Protein 1LF7 (pdb70)

Radius of gyration: 15.07 Å; Cα contacts (8 Å, |Δi|>4): 372; chains: 1; bounding box: 40×36×35 Å

Nearest PDB structures (foldseek):
  1lf7-assembly1_A  TM=1.006E+00  e=4.753E-31  Homo sapiens
  2ova-assembly1_A  TM=1.004E+00  e=1.410E-29  Homo sapiens
  1iw2-assembly1_A  TM=9.979E-01  e=1.792E-28  Homo sapiens
  2qos-assembly1_C  TM=9.817E-01  e=1.004E-26  Homo sapiens
  2ove-assembly1_A  TM=9.900E-01  e=3.054E-26  Homo sapiens

B-factor: mean 14.81, std 7.5, range [1.74, 42.03]

CATH classification: 2.40.128.20

Sequence (164 aa):
ASPISTIQPKANFDAQQFAGTWLLVAVGSAGRRAEATTLHVAPQGTAMAVSTFRKLDGICWQVRQLYGDTGVLGRFLLQARGARGAVHVVVAETDYQSFAVLYLERAGQLSVKLYARSLPVSDSVLSGFEQRVQEAHLTEDQIFYFPKYGFCEAADQFHVLDEV

Solvent-accessible surface area: 9286 Å² total; per-residue (Å²): 146,40,61,5,56,109,33,144,29,59,78,125,11,46,22,125,97,7,24,32,49,2,25,13,15,0,17,0,25,63,41,233,268,36,43,4,4,2,13,59,9,50,54,93,78,107,11,1,31,3,21,8,11,90,54,79,132,61,80,15,113,20,27,111,28,54,18,22,52,66,56,88,98,2,41,7,46,28,132,30,213,85,80,188,39,46,9,74,1,1,0,12,57,4,57,22,151,52,42,0,5,5,15,7,15,93,92,36,122,36,4,0,29,0,11,1,58,73,64,125,16,61,119,91,22,52,67,32,2,58,95,84,0,95,90,21,169,15,68,81,128,49,16,66,115,47,44,124,172,42,59,20,96,77,28,81,152,159,43,46,103,83,80,105

InterPro domains:
  IPR000566 Lipocalin/cytosolic fatty-acid binding domain [PF00061] (48-184)
  IPR002968 Alpha-1-microglobulin [PR01215] (39-52)
  IPR002968 Alpha-1-microglobulin [PR01215] (54-65)
  IPR002968 Alpha-1-microglobulin [PR01215] (145-166)
  IPR002968 Alpha-1-microglobulin [PR01215] (173-192)
  IPR012674 Calycin [G3DSA:2.40.128.20] (21-202)
  IPR012674 Calycin [SSF50814] (32-198)
  IPR022272 Lipocalin family conserved site [PS00213] (41-54)
  IPR043245 Complement component C8 gamma chain [PTHR47304] (1-202)

GO terms:
  GO:0044218 other organism cell membrane (C, IDA)
  GO:0005579 membrane attack complex (C, IDA)
  GO:0031640 killing of cells of another organism (P, IDA)
  GO:0006956 complement activation (P, IDA)
  GO:0022829 wide pore channel activity (F, IDA)
  GO:0160257 complement activation, GZMK pathway (P, IDA)
  GO:0005576 extracellular region (C, EXP)
  GO:0005576 extracellular region (C, TAS)
  GO:0005515 protein binding (F, IPI)
  GO:0070062 extracellular exosome (C, HDA)
  GO:0072562 blood microparticle (C, HDA)

Organism: Homo sapiens (NCBI:txid9606)

Foldseek 3Di:
DFLCVPQAADVPDDQVLLAAKKWWWKKFFPDDQFWGKMWGWDDDPLKIWIWIWTADPNAIAIEIWIFDDPPDRQKTWTPDDPPAHIKIKGFRDDPSQFKTWMWIAGPRTIMITIITPAPDHDPVVVVVSQVVSVVSVTHPVSMGTHDPDDDDDDHDPVRYHYPD

Secondary structure (DSSP, 8-state):
--GGGGSPPPTT--HHHH-EEEEEEEEE-S---PPPEEEEEEEETTEEEEEEEEEETTEEEEEEEEEEE-SSTTEEEE--SSSSS-EEEEEEEE-SSSEEEEEEEETTEEEEEEEESSSSPPHHHHHHHHHHHHHTT--GGGEEEPPSS-------GGGEEE--

Structure (mmCIF, N/CA/C/O backbone):
data_1LF7
#
_entry.id   1LF7
#
_cell.length_a   42.448
_cell.length_b   58.993
_cell.length_c   72.053
_cell.angle_alpha   90.00
_cell.angle_beta   90.00
_cell.angle_gamma   90.00
#
_symmetry.space_group_name_H-M   'P 21 21 21'
#
loop_
_entity.id
_entity.type
_entity.pdbx_description
1 polymer 'Complement Protein C8gamma'
2 non-polymer 'CITRIC ACID'
3 water water
#
loop_
_atom_site.group_PDB
_atom_site.id
_atom_site.type_symbol
_atom_site.label_atom_id
_atom_site.label_alt_id
_atom_site.label_comp_id
_atom_site.label_asym_id
_atom_site.label_entity_id
_atom_site.label_seq_id
_atom_site.pdbx_PDB_ins_code
_atom_site.Cartn_x
_atom_site.Cartn_y
_atom_site.Cartn_z
_atom_site.occupancy
_atom_site.B_iso_or_equiv
_atom_site.auth_seq_id
_atom_site.auth_comp_id
_atom_site.auth_asym_id
_atom_site.auth_atom_id
_atom_site.pdbx_PDB_model_num
ATOM 1 N N . ALA A 1 10 ? 9.403 13.641 26.764 1.00 28.16 10 ALA A N 1
ATOM 2 C CA . ALA A 1 10 ? 10.436 13.286 27.778 1.00 27.80 10 ALA A CA 1
ATOM 3 C C . ALA A 1 10 ? 11.083 14.543 28.351 1.00 27.09 10 ALA A C 1
ATOM 4 O O . ALA A 1 10 ? 10.621 15.083 29.357 1.00 27.79 10 ALA A O 1
ATOM 6 N N . SER A 1 11 ? 12.151 15.006 27.705 1.00 25.84 11 SER A N 1
ATOM 7 C CA . SER A 1 11 ? 12.856 16.201 28.159 1.00 24.02 11 SER A CA 1
ATOM 8 C C . SER A 1 11 ? 11.935 17.417 28.126 1.00 22.21 11 SER A C 1
ATOM 9 O O . SER A 1 11 ? 11.049 17.517 27.279 1.00 22.33 11 SER A O 1
ATOM 12 N N . PRO A 1 12 ? 12.134 18.360 29.058 1.00 21.49 12 PRO A N 1
ATOM 13 C CA . PRO A 1 12 ? 11.313 19.573 29.130 1.00 20.34 12 PRO A CA 1
ATOM 14 C C . PRO A 1 12 ? 11.348 20.414 27.854 1.00 19.70 12 PRO A C 1
ATOM 15 O O . PRO A 1 12 ? 10.333 20.971 27.441 1.00 19.94 12 PRO A O 1
ATOM 19 N N . ILE A 1 13 ? 12.515 20.495 27.226 1.00 18.64 13 ILE A N 1
ATOM 20 C CA . ILE A 1 13 ? 12.658 21.295 26.017 1.00 18.64 13 ILE A CA 1
ATOM 21 C C . ILE A 1 13 ? 12.097 20.619 24.769 1.00 18.84 13 ILE A C 1
ATOM 22 O O . ILE A 1 13 ? 11.816 21.283 23.773 1.00 18.30 13 ILE A O 1
ATOM 27 N N . SER A 1 14 ? 11.924 19.302 24.822 1.00 18.75 14 SER A N 1
ATOM 28 C CA . SER A 1 14 ? 11.405 18.570 23.673 1.00 19.51 14 SER A CA 1
ATOM 29 C C . SER A 1 14 ? 10.018 19.056 23.258 1.00 19.24 14 SER A C 1
ATOM 30 O O . SER A 1 14 ? 9.646 18.952 22.088 1.00 19.67 14 SER A O 1
ATOM 33 N N . THR A 1 15 ? 9.259 19.591 24.211 1.00 19.52 15 THR A N 1
ATOM 34 C CA . THR A 1 15 ? 7.911 20.072 23.926 1.00 20.33 15 THR A CA 1
ATOM 35 C C . THR A 1 15 ? 7.822 21.574 23.676 1.00 20.03 15 THR A C 1
ATOM 36 O O . THR A 1 15 ? 6.733 22.111 23.470 1.00 20.62 15 THR A O 1
ATOM 40 N N . ILE A 1 16 ? 8.964 22.254 23.697 1.00 18.85 16 ILE A N 1
ATOM 41 C CA . ILE A 1 16 ? 8.983 23.690 23.438 1.00 18.45 16 ILE A CA 1
ATOM 42 C C . ILE A 1 16 ? 8.898 23.882 21.926 1.00 16.48 16 ILE A C 1
ATOM 43 O O . ILE A 1 16 ? 9.703 23.326 21.180 1.00 18.10 16 ILE A O 1
ATOM 48 N N . GLN A 1 17 ? 7.924 24.666 21.481 1.00 15.92 17 GLN A N 1
ATOM 49 C CA . GLN A 1 17 ? 7.733 24.914 20.056 1.00 16.06 17 GLN A CA 1
ATOM 50 C C . GLN A 1 17 ? 8.720 25.921 19.469 1.00 13.21 17 GLN A C 1
ATOM 51 O O . GLN A 1 17 ? 8.845 27.042 19.955 1.00 13.86 17 GLN A O 1
ATOM 57 N N . PRO A 1 18 ? 9.436 25.525 18.407 1.00 11.99 18 PRO A N 1
ATOM 58 C CA . PRO A 1 18 ? 10.403 26.424 17.774 1.00 10.58 18 PRO A CA 1
ATOM 59 C C . PRO A 1 18 ? 9.719 27.416 16.836 1.00 11.31 18 PRO A C 1
ATOM 60 O O . PRO A 1 18 ? 8.592 27.192 16.394 1.00 12.59 18 PRO A O 1
ATOM 64 N N . LYS A 1 19 ? 10.406 28.518 16.557 1.00 9.29 19 LYS A N 1
ATOM 65 C CA . LYS A 1 19 ? 9.917 29.553 15.648 1.00 10.52 19 LYS A CA 1
ATOM 66 C C . LYS A 1 19 ? 9.611 28.901 14.298 1.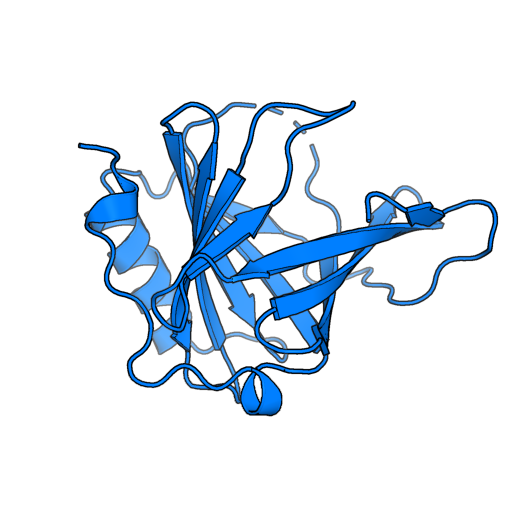00 9.80 19 LYS A C 1
ATOM 67 O O . LYS A 1 19 ? 10.472 28.248 13.718 1.00 10.18 19 LYS A O 1
ATOM 73 N N . ALA A 1 20 ? 8.394 29.083 13.794 1.00 10.74 20 ALA A N 1
ATOM 74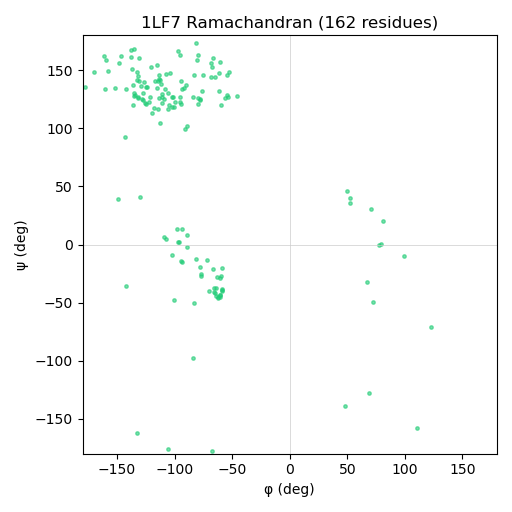 C CA . ALA A 1 20 ? 8.021 28.496 12.512 1.00 10.57 20 ALA A CA 1
ATOM 75 C C . ALA A 1 20 ? 8.911 29.041 11.405 1.00 10.68 20 ALA A C 1
ATOM 76 O O . ALA A 1 20 ? 9.120 30.249 11.308 1.00 10.93 20 ALA A O 1
ATOM 78 N N . ASN A 1 21 ? 9.440 28.138 10.587 1.00 11.26 21 ASN A N 1
ATOM 79 C CA . ASN A 1 21 ? 10.308 28.503 9.476 1.00 11.17 21 ASN A CA 1
ATOM 80 C C . ASN A 1 21 ? 11.459 29.398 9.905 1.00 11.18 21 ASN A C 1
ATOM 81 O O . ASN A 1 21 ? 11.824 30.336 9.196 1.00 12.88 21 ASN A O 1
ATOM 86 N N . PHE A 1 22 ? 12.034 29.091 11.065 1.00 10.64 22 PHE A N 1
ATOM 87 C CA . PHE A 1 22 ? 13.149 29.870 11.590 1.00 9.79 22 PHE A CA 1
ATOM 88 C C . PHE A 1 22 ? 14.189 30.143 10.506 1.00 9.93 22 PHE A C 1
ATOM 89 O O . PHE A 1 22 ? 14.675 29.222 9.843 1.00 10.91 22 PHE A O 1
ATOM 97 N N . ASP A 1 23 ? 14.538 31.416 10.356 1.00 10.52 23 ASP A N 1
ATOM 98 C CA . ASP A 1 23 ? 15.488 31.861 9.341 1.00 11.98 23 ASP A CA 1
ATOM 99 C C . ASP A 1 23 ? 16.784 32.378 9.961 1.00 9.96 23 ASP A C 1
ATOM 100 O O . ASP A 1 23 ? 16.830 33.493 10.483 1.00 10.78 23 ASP A O 1
ATOM 105 N N . ALA A 1 24 ? 17.839 31.575 9.885 1.00 10.78 24 ALA A N 1
ATOM 106 C CA . ALA A 1 24 ? 19.125 31.960 10.453 1.00 11.86 24 ALA A CA 1
ATOM 107 C C . ALA A 1 24 ? 19.688 33.230 9.822 1.00 12.30 24 ALA A C 1
ATOM 108 O O . ALA A 1 24 ? 20.423 33.979 10.467 1.00 12.70 24 ALA A O 1
ATOM 110 N N . GLN A 1 25 ? 19.352 33.475 8.559 1.00 11.64 25 GLN A N 1
ATOM 111 C CA . GLN A 1 25 ? 19.843 34.666 7.883 1.00 13.98 25 GLN A CA 1
ATOM 112 C C . GLN A 1 25 ? 19.271 35.922 8.533 1.00 13.05 25 GLN A C 1
ATOM 113 O O . GLN A 1 25 ? 19.976 36.913 8.702 1.00 14.98 25 GLN A O 1
ATOM 119 N N . GLN A 1 26 ? 17.993 35.881 8.900 1.00 11.51 26 GLN A N 1
ATOM 120 C CA . GLN A 1 26 ? 17.367 37.031 9.543 1.00 10.27 26 GLN A CA 1
ATOM 121 C C . GLN A 1 26 ? 17.789 37.134 11.006 1.00 9.27 26 GLN A C 1
ATOM 122 O O . GLN A 1 26 ? 17.776 38.216 11.586 1.00 10.43 26 GLN A O 1
ATOM 128 N N . PHE A 1 27 ? 18.160 36.005 11.601 1.00 9.51 27 PHE A N 1
ATOM 129 C CA . PHE A 1 27 ? 18.577 35.985 12.998 1.00 8.32 27 PHE A CA 1
ATOM 130 C C . PHE A 1 27 ? 20.031 36.417 13.170 1.00 8.61 27 PHE A C 1
ATOM 131 O O . PHE A 1 27 ? 20.473 36.691 14.283 1.00 8.41 27 PHE A O 1
ATOM 139 N N . ALA A 1 28 ? 20.768 36.486 12.064 1.00 8.18 28 ALA A N 1
ATOM 140 C CA . ALA A 1 28 ? 22.178 36.866 12.098 1.00 7.66 28 ALA A CA 1
ATOM 141 C C . ALA A 1 28 ? 22.425 38.256 12.666 1.00 7.78 28 ALA A C 1
ATOM 142 O O . ALA A 1 28 ? 21.543 39.118 12.673 1.00 8.94 28 ALA A O 1
ATOM 144 N N . GLY A 1 29 ? 23.643 38.466 13.147 1.00 7.39 29 GLY A N 1
ATOM 145 C CA . GLY A 1 29 ? 23.990 39.765 13.679 1.00 7.61 29 GLY A CA 1
ATOM 146 C C . GLY A 1 29 ? 24.187 39.818 15.174 1.00 7.76 29 GLY A C 1
ATOM 147 O O . GLY A 1 29 ? 24.440 38.809 15.830 1.00 8.42 29 GLY A O 1
ATOM 148 N N . THR A 1 30 ? 24.045 41.023 15.707 1.00 7.84 30 THR A N 1
ATOM 149 C CA . THR A 1 30 ? 24.247 41.278 17.121 1.00 7.34 30 THR A CA 1
ATOM 150 C C . THR A 1 30 ? 22.989 41.216 17.970 1.00 6.80 30 THR A C 1
ATOM 151 O O . THR A 1 30 ? 21.950 41.773 17.608 1.00 7.13 30 THR A O 1
ATOM 155 N N . TRP A 1 31 ? 23.107 40.521 19.099 1.00 6.88 31 TRP A N 1
ATOM 156 C CA . TRP A 1 31 ? 22.030 40.370 20.075 1.00 6.14 31 TRP A CA 1
ATOM 157 C C . TRP A 1 31 ? 22.609 40.657 21.457 1.00 5.84 31 TRP A C 1
ATOM 158 O O . TRP A 1 31 ? 23.745 40.280 21.745 1.00 7.40 31 TRP A O 1
ATOM 169 N N . LEU A 1 32 ? 21.830 41.322 22.302 1.00 5.72 32 LEU A N 1
ATOM 170 C CA . LEU A 1 32 ? 22.260 41.638 23.660 1.00 6.14 32 LEU A CA 1
ATOM 171 C C . LEU A 1 32 ? 21.476 40.772 24.640 1.00 5.32 32 LEU A C 1
ATOM 172 O O . LEU A 1 32 ? 20.258 40.647 24.517 1.00 6.29 32 LEU A O 1
ATOM 177 N N . LEU A 1 33 ? 22.165 40.166 25.602 1.00 6.12 33 LEU A N 1
ATOM 178 C CA . LEU A 1 33 ? 21.477 39.348 26.594 1.00 5.81 33 LEU A CA 1
ATOM 179 C C . LEU A 1 33 ? 20.836 40.276 27.619 1.00 5.36 33 LEU A C 1
ATOM 180 O O . LEU A 1 33 ? 21.513 41.102 28.233 1.00 7.15 33 LEU A O 1
ATOM 185 N N . VAL A 1 34 ? 19.526 40.141 27.800 1.00 6.08 34 VAL A N 1
ATOM 186 C CA . VAL A 1 34 ? 18.792 40.985 28.737 1.00 6.25 34 VAL A CA 1
ATOM 187 C C . VAL A 1 34 ? 18.507 40.311 30.078 1.00 6.49 34 VAL A C 1
ATOM 188 O O . VAL A 1 34 ? 18.731 40.900 31.139 1.00 8.01 34 VAL A O 1
ATOM 192 N N . ALA A 1 35 ? 18.016 39.077 30.035 1.00 6.32 35 ALA A N 1
ATOM 193 C CA . ALA A 1 35 ? 17.681 38.368 31.263 1.00 6.44 35 ALA A CA 1
ATOM 194 C C . ALA A 1 35 ? 17.616 36.870 31.051 1.00 6.94 35 ALA A C 1
ATOM 195 O O . ALA A 1 35 ? 17.419 36.392 29.927 1.00 7.10 35 ALA A O 1
ATOM 197 N N . VAL A 1 36 ? 17.765 36.140 32.151 1.00 6.17 36 VAL A N 1
ATOM 198 C CA . VAL A 1 36 ? 17.713 34.689 32.130 1.00 7.62 36 VAL A CA 1
ATOM 199 C C . VAL A 1 36 ? 16.832 34.184 33.265 1.00 8.11 36 VAL A C 1
ATOM 200 O O . VAL A 1 36 ? 17.011 34.577 34.418 1.00 9.05 36 VAL A O 1
ATOM 204 N N . GLY A 1 37 ? 15.873 33.328 32.930 1.00 6.94 37 GLY A N 1
ATOM 205 C CA . GLY A 1 37 ? 15.017 32.730 33.938 1.00 8.47 37 GLY A CA 1
ATOM 206 C C . GLY A 1 37 ? 15.559 31.324 34.133 1.00 8.18 37 GLY A C 1
ATOM 207 O O . GLY A 1 37 ? 15.577 30.530 33.191 1.00 8.88 37 GLY A O 1
ATOM 208 N N . SER A 1 38 ? 16.020 31.012 35.340 1.00 9.23 38 SER A N 1
ATOM 209 C CA . SER A 1 38 ? 16.587 29.696 35.610 1.00 11.64 38 SER A CA 1
ATOM 210 C C . SER A 1 38 ? 16.540 29.354 37.091 1.00 12.90 38 SER A C 1
ATOM 211 O O . SER A 1 38 ? 16.625 30.240 37.937 1.00 13.74 38 SER A O 1
ATOM 214 N N . ALA A 1 39 ? 16.419 28.066 37.396 1.00 14.60 39 ALA A N 1
ATOM 215 C CA . ALA A 1 39 ? 16.372 27.616 38.784 1.00 18.13 39 ALA A CA 1
ATOM 216 C C . ALA A 1 39 ? 17.762 27.218 39.265 1.00 21.34 39 ALA A C 1
ATOM 217 O O . ALA A 1 39 ? 17.995 27.061 40.466 1.00 22.66 39 ALA A O 1
ATOM 219 N N . GLY A 1 40 ? 18.685 27.060 38.322 1.00 23.06 40 GLY A N 1
ATOM 220 C CA . GLY A 1 40 ? 20.040 26.672 38.666 1.00 27.37 40 GLY A CA 1
ATOM 221 C C . GLY A 1 40 ? 20.792 27.730 39.451 1.00 29.76 40 GLY A C 1
ATOM 222 O O . GLY A 1 40 ? 20.416 28.902 39.445 1.00 30.81 40 GLY A O 1
ATOM 223 N N . ARG A 1 41 ? 21.855 27.312 40.132 1.00 32.04 41 ARG A N 1
ATOM 224 C CA . ARG A 1 41 ? 22.673 28.227 40.922 1.00 33.77 41 ARG A CA 1
ATOM 225 C C . ARG A 1 41 ? 21.813 29.126 41.807 1.00 34.32 41 ARG A C 1
ATOM 226 O O . ARG A 1 41 ? 20.703 28.756 42.194 1.00 35.59 41 ARG A O 1
ATOM 234 N N . ARG A 1 49 ? 28.396 36.904 39.134 1.00 23.64 49 ARG A N 1
ATOM 235 C CA . ARG A 1 49 ? 27.863 38.230 38.852 1.00 23.21 49 ARG A CA 1
ATOM 236 C C . ARG A 1 49 ? 27.647 38.393 37.350 1.00 20.49 49 ARG A C 1
ATOM 237 O O . ARG A 1 49 ? 28.580 38.244 36.561 1.00 22.26 49 ARG A O 1
ATOM 245 N N . ALA A 1 50 ? 26.412 38.698 36.963 1.00 18.94 50 ALA A N 1
ATOM 246 C CA . ALA A 1 50 ? 26.059 38.867 35.557 1.00 16.82 50 ALA A CA 1
ATOM 247 C C . ALA A 1 50 ? 26.950 39.882 34.840 1.00 16.00 50 ALA A C 1
ATOM 248 O O . ALA A 1 50 ? 27.098 41.022 35.288 1.00 16.06 50 ALA A O 1
ATOM 250 N N . GLU A 1 51 ? 27.538 39.454 33.724 1.00 14.26 51 GLU A N 1
ATOM 251 C CA . GLU A 1 51 ? 28.422 40.298 32.922 1.00 12.53 51 GLU A CA 1
ATOM 252 C C . GLU A 1 51 ? 27.692 40.781 31.673 1.00 10.37 51 GLU A C 1
ATOM 253 O O . GLU A 1 51 ? 26.831 40.073 31.147 1.00 10.24 51 GLU A O 1
ATOM 259 N N . ALA A 1 52 ? 28.026 41.986 31.213 1.00 8.77 52 ALA A N 1
ATOM 260 C CA . ALA A 1 52 ? 27.423 42.551 30.005 1.00 8.10 52 ALA A CA 1
ATOM 261 C C . ALA A 1 52 ? 27.768 41.571 28.894 1.00 8.56 52 ALA A C 1
ATOM 262 O O . ALA A 1 52 ? 28.946 41.339 28.595 1.00 9.23 52 ALA A O 1
ATOM 264 N N . THR A 1 53 ? 26.733 41.019 28.273 1.00 8.68 53 THR A N 1
ATOM 265 C CA . THR A 1 53 ? 26.892 39.988 27.259 1.00 7.20 53 THR A CA 1
ATOM 266 C C . THR A 1 53 ? 26.309 40.320 25.884 1.00 7.79 53 THR A C 1
ATOM 267 O O . THR A 1 53 ? 25.132 40.671 25.754 1.00 7.59 53 THR A O 1
ATOM 271 N N . THR A 1 54 ? 27.151 40.180 24.861 1.00 7.67 54 THR A N 1
ATOM 272 C CA . THR A 1 54 ? 26.791 40.457 23.474 1.00 9.24 54 THR A CA 1
ATOM 273 C C . THR A 1 54 ? 27.072 39.232 22.619 1.00 8.85 54 THR A C 1
ATOM 274 O O . THR A 1 54 ? 28.124 38.602 22.755 1.00 10.07 54 THR A O 1
ATOM 278 N N . LEU A 1 55 ? 26.133 38.892 21.741 1.00 9.00 55 LEU A N 1
ATOM 279 C CA . LEU A 1 55 ? 26.315 37.760 20.843 1.00 8.06 55 LEU A CA 1
ATOM 280 C C . LEU A 1 55 ? 26.430 38.232 19.403 1.00 9.22 55 LEU A C 1
ATOM 281 O O . LEU A 1 55 ? 25.759 39.180 18.987 1.00 8.95 55 LEU A O 1
ATOM 286 N N . HIS A 1 56 ? 27.312 37.578 18.656 1.00 9.20 56 HIS A N 1
ATOM 287 C CA . HIS A 1 56 ? 27.510 37.847 17.237 1.00 8.25 56 HIS A CA 1
ATOM 288 C C . HIS A 1 56 ? 27.163 36.503 16.607 1.00 8.58 56 HIS A C 1
ATOM 289 O O . HIS A 1 56 ? 27.875 35.517 16.812 1.00 9.13 56 HIS A O 1
ATOM 296 N N . VAL A 1 57 ? 26.067 36.468 15.856 1.00 8.33 57 VAL A N 1
ATOM 297 C CA . VAL A 1 57 ? 25.590 35.239 15.243 1.00 8.59 57 VAL A CA 1
ATOM 298 C C . VAL A 1 57 ? 25.722 35.265 13.728 1.00 9.44 57 VAL A C 1
ATOM 299 O O . VAL A 1 57 ? 25.421 36.272 13.088 1.00 9.77 57 VAL A O 1
ATOM 303 N N . ALA A 1 58 ? 26.162 34.146 13.161 1.00 10.42 58 ALA A N 1
ATOM 304 C CA . ALA A 1 58 ? 26.325 34.035 11.717 1.00 12.68 58 ALA A CA 1
ATOM 305 C C . ALA A 1 58 ? 25.929 32.646 11.236 1.00 12.88 58 ALA A C 1
ATOM 306 O O . ALA A 1 58 ? 26.318 31.643 11.830 1.00 14.91 58 ALA A O 1
ATOM 308 N N . PRO A 1 59 ? 25.144 32.567 10.151 1.00 12.42 59 PRO A N 1
ATOM 309 C CA . PRO A 1 59 ? 24.747 31.249 9.653 1.00 12.78 59 PRO A CA 1
ATOM 310 C C . PRO A 1 59 ? 25.969 30.477 9.171 1.00 13.16 59 PRO A C 1
ATOM 311 O O . PRO A 1 59 ? 26.908 31.064 8.635 1.00 14.32 59 PRO A O 1
ATOM 315 N N . GLN A 1 60 ? 25.958 29.167 9.382 1.00 12.69 60 GLN A N 1
ATOM 316 C CA . GLN A 1 60 ? 27.045 28.306 8.931 1.00 15.39 60 GLN A CA 1
ATOM 317 C C . GLN A 1 60 ? 26.370 27.022 8.477 1.00 16.24 60 GLN A C 1
ATOM 318 O O . GLN A 1 60 ? 26.134 26.114 9.273 1.00 15.96 60 GLN A O 1
ATOM 324 N N . GLY A 1 61 ? 26.057 26.954 7.188 1.00 17.72 61 GLY A N 1
ATOM 325 C CA . GLY A 1 61 ? 25.367 25.786 6.684 1.00 18.57 61 GLY A CA 1
ATOM 326 C C . GLY A 1 61 ? 23.985 25.849 7.300 1.00 18.36 61 GLY A C 1
ATOM 327 O O . GLY A 1 61 ? 23.313 26.878 7.211 1.00 19.50 61 GLY A O 1
ATOM 328 N N . THR A 1 62 ? 23.559 24.768 7.944 1.00 17.47 62 THR A N 1
ATOM 329 C CA . THR A 1 62 ? 22.246 24.744 8.579 1.00 17.53 62 THR A CA 1
ATOM 330 C C . THR A 1 62 ? 22.366 25.086 10.062 1.00 16.92 62 THR A C 1
ATOM 331 O O . THR A 1 62 ? 21.375 25.085 10.793 1.00 17.39 62 THR A O 1
ATOM 335 N N . ALA A 1 63 ? 23.588 25.383 10.493 1.00 14.96 63 ALA A N 1
ATOM 336 C CA . ALA A 1 63 ? 23.866 25.720 11.887 1.00 11.44 63 ALA A CA 1
ATOM 337 C C . ALA A 1 63 ? 24.129 27.212 12.058 1.00 10.02 63 ALA A C 1
ATOM 338 O O . ALA A 1 63 ? 24.021 27.986 11.109 1.00 9.42 63 ALA A O 1
ATOM 340 N N . MET A 1 64 ? 24.467 27.614 13.278 1.00 8.91 64 MET A N 1
ATOM 341 C CA . MET A 1 64 ? 24.777 29.013 13.541 1.00 7.98 64 MET A CA 1
ATOM 342 C C . MET A 1 64 ? 26.068 29.126 14.337 1.00 8.46 64 MET A C 1
ATOM 343 O O . MET A 1 64 ? 26.219 28.487 15.380 1.00 9.48 64 MET A O 1
ATOM 348 N N . ALA A 1 65 ? 27.004 29.918 13.827 1.00 8.49 65 ALA A N 1
ATOM 349 C CA . ALA A 1 65 ? 28.261 30.158 14.520 1.00 9.27 65 ALA A CA 1
ATOM 350 C C . ALA A 1 65 ? 27.941 31.284 15.490 1.00 9.55 65 ALA A C 1
ATOM 351 O O . ALA A 1 65 ? 27.422 32.333 15.088 1.00 11.16 65 ALA A O 1
ATOM 353 N N . VAL A 1 66 ? 28.243 31.072 16.764 1.00 8.44 66 VAL A N 1
ATOM 354 C CA . VAL A 1 66 ? 27.946 32.074 17.772 1.00 9.40 66 VAL A CA 1
ATOM 355 C C . VAL A 1 66 ? 29.161 32.475 18.586 1.00 9.81 66 VAL A C 1
ATOM 356 O O . VAL A 1 66 ? 29.800 31.635 19.227 1.00 10.27 66 VAL A O 1
ATOM 360 N N . SER A 1 67 ? 29.482 33.761 18.546 1.00 8.22 67 SER A N 1
ATOM 361 C CA . SER A 1 67 ? 30.581 34.292 19.335 1.00 9.27 67 SER A CA 1
AT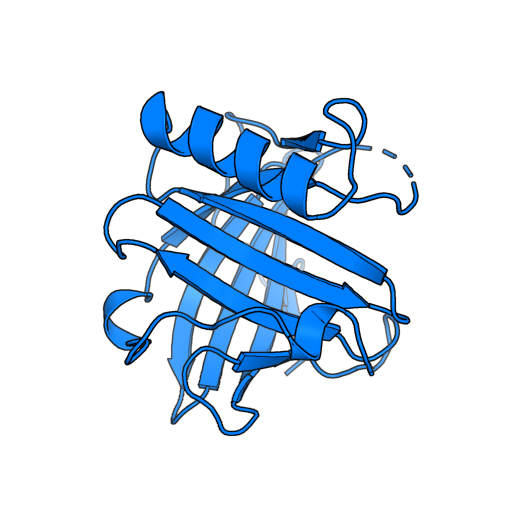OM 362 C C . SER A 1 67 ? 29.944 35.128 20.434 1.00 8.80 67 SER A C 1
ATOM 363 O O . SER A 1 67 ? 29.141 36.021 20.159 1.00 10.16 67 SER A O 1
ATOM 366 N N . THR A 1 68 ? 30.287 34.826 21.677 1.00 8.70 68 THR A N 1
ATOM 367 C CA . THR A 1 68 ? 29.747 35.564 22.806 1.00 9.18 68 THR A CA 1
ATOM 368 C C . THR A 1 68 ? 30.863 36.384 23.437 1.00 8.34 68 THR A C 1
ATOM 369 O O . THR A 1 68 ? 31.949 35.863 23.717 1.00 8.78 68 THR A O 1
ATOM 373 N N . PHE A 1 69 ? 30.597 37.671 23.634 1.00 8.66 69 PHE A N 1
ATOM 374 C CA . PHE A 1 69 ? 31.567 38.580 24.229 1.00 8.72 69 PHE A CA 1
ATOM 375 C C . PHE A 1 69 ? 31.060 39.035 25.585 1.00 8.89 69 PHE A C 1
ATOM 376 O O . PHE A 1 69 ? 29.944 39.552 25.696 1.00 8.25 69 PHE A O 1
ATOM 384 N N . ARG A 1 70 ? 31.886 38.846 26.610 1.00 9.31 70 ARG A N 1
ATOM 385 C CA . ARG A 1 70 ? 31.530 39.213 27.973 1.00 9.57 70 ARG A CA 1
ATOM 386 C C . ARG A 1 70 ? 32.558 40.154 28.573 1.00 10.53 70 ARG A C 1
ATOM 387 O O . ARG A 1 70 ? 33.763 39.940 28.441 1.00 11.42 70 ARG A O 1
ATOM 395 N N . LYS A 1 71 ? 32.068 41.195 29.235 1.00 10.77 71 LYS A N 1
ATOM 396 C CA . LYS A 1 71 ? 32.927 42.180 29.872 1.00 10.81 71 LYS A CA 1
ATOM 397 C C . LYS A 1 71 ? 33.137 41.821 31.339 1.00 10.66 71 LYS A C 1
ATOM 398 O O . LYS A 1 71 ? 32.176 41.715 32.105 1.00 11.73 71 LYS A O 1
ATOM 404 N N . LEU A 1 72 ? 34.397 41.625 31.717 1.00 10.94 72 LEU A N 1
ATOM 405 C CA . LEU A 1 72 ? 34.747 41.296 33.095 1.00 12.75 72 LEU A CA 1
ATOM 406 C C . LEU A 1 72 ? 35.955 42.114 33.538 1.00 13.84 72 LEU A C 1
ATOM 407 O O . LEU A 1 72 ? 37.030 42.023 32.949 1.00 13.09 72 LEU A O 1
ATOM 412 N N . ASP A 1 73 ? 35.765 42.914 34.582 1.00 14.58 73 ASP A N 1
ATOM 413 C CA . ASP A 1 73 ? 36.827 43.757 35.116 1.00 14.83 73 ASP A CA 1
ATOM 414 C C . ASP A 1 73 ? 37.530 44.573 34.036 1.00 14.09 73 ASP A C 1
ATOM 415 O O . ASP A 1 73 ? 38.761 44.635 33.988 1.00 14.03 73 ASP A O 1
ATOM 420 N N . GLY A 1 74 ? 36.734 45.190 33.166 1.00 15.07 74 GLY A N 1
ATOM 421 C CA . GLY A 1 74 ? 37.270 46.024 32.105 1.00 15.22 74 GLY A CA 1
ATOM 422 C C . GLY A 1 74 ? 37.848 45.316 30.895 1.00 15.00 74 GLY A C 1
ATOM 423 O O . GLY A 1 74 ? 38.299 45.970 29.953 1.00 17.88 74 GLY A O 1
ATOM 424 N N . ILE A 1 75 ? 37.832 43.988 30.904 1.00 14.57 75 ILE A N 1
ATOM 425 C CA . ILE A 1 75 ? 38.382 43.219 29.791 1.00 14.65 75 ILE A CA 1
ATOM 426 C C . ILE A 1 75 ? 37.304 42.440 29.041 1.00 13.06 75 ILE A C 1
ATOM 427 O O . ILE A 1 75 ? 36.370 41.915 29.646 1.00 12.44 75 ILE A O 1
ATOM 432 N N . CYS A 1 76 ? 37.441 42.367 27.721 1.00 11.85 76 CYS A N 1
ATOM 433 C CA . CYS A 1 76 ? 36.477 41.647 26.895 1.00 10.76 76 CYS A CA 1
ATOM 434 C C . CYS A 1 76 ? 36.948 40.223 26.615 1.00 10.06 76 CYS A C 1
ATOM 435 O O . CYS A 1 76 ? 38.065 40.012 26.142 1.00 11.70 76 CYS A O 1
ATOM 438 N N . TRP A 1 77 ? 36.089 39.253 26.911 1.00 9.80 77 TRP A N 1
ATOM 439 C CA . TRP A 1 77 ? 36.397 37.844 26.691 1.00 9.87 77 TRP A CA 1
ATOM 440 C C . TRP A 1 77 ? 35.453 37.284 25.637 1.00 9.81 77 TRP A C 1
ATOM 441 O O . TRP A 1 77 ? 34.247 37.529 25.684 1.00 11.01 77 TRP A O 1
ATOM 452 N N . GLN A 1 78 ? 35.998 36.528 24.691 1.00 8.85 78 GLN A N 1
ATOM 453 C CA . GLN A 1 78 ? 35.198 35.947 23.619 1.00 9.56 78 GLN A CA 1
ATOM 454 C C . GLN A 1 78 ? 35.198 34.426 23.651 1.00 9.37 78 GLN A C 1
ATOM 455 O O . GLN A 1 78 ? 36.220 33.794 23.928 1.00 10.26 78 GLN A O 1
ATOM 461 N N . VAL A 1 79 ? 34.039 33.840 23.373 1.00 9.20 79 VAL A N 1
ATOM 462 C CA . VAL A 1 79 ? 33.908 32.393 23.315 1.00 9.33 79 VAL A CA 1
ATOM 463 C C . VAL A 1 79 ? 33.248 32.081 21.981 1.00 9.34 79 VAL A C 1
ATOM 464 O O . VAL A 1 79 ? 32.190 32.636 21.663 1.00 10.34 79 VAL A O 1
ATOM 468 N N . ARG A 1 80 ? 33.885 31.222 21.192 1.00 9.82 80 ARG A N 1
ATOM 469 C CA . ARG A 1 80 ? 33.349 30.836 19.891 1.00 9.59 80 ARG A CA 1
ATOM 470 C C . ARG A 1 80 ? 32.711 29.463 20.014 1.00 10.00 80 ARG A C 1
ATOM 471 O O . ARG A 1 80 ? 33.339 28.521 20.491 1.00 11.12 80 ARG A O 1
ATOM 479 N N . GLN A 1 81 ? 31.458 29.353 19.582 1.00 9.28 81 GLN A N 1
ATOM 480 C CA . GLN A 1 81 ? 30.738 28.088 19.641 1.00 9.87 81 GLN A CA 1
ATOM 481 C C . GLN A 1 81 ? 29.958 27.866 18.362 1.00 8.62 81 GLN A C 1
ATOM 482 O O . GLN A 1 81 ? 29.797 28.776 17.547 1.00 9.45 81 GLN A O 1
ATOM 488 N N . LEU A 1 82 ? 29.479 26.643 18.192 1.00 8.95 82 LEU A N 1
ATOM 489 C CA . LEU A 1 82 ? 28.677 26.305 17.037 1.00 9.37 82 LEU A CA 1
ATOM 490 C C . LEU A 1 82 ? 27.369 25.703 17.531 1.00 8.56 82 LEU A C 1
ATOM 491 O O . LEU A 1 82 ? 27.365 24.723 18.277 1.00 10.90 82 LEU A O 1
ATOM 496 N N . TYR A 1 83 ? 26.261 26.325 17.143 1.00 7.60 83 TYR A N 1
ATOM 497 C CA . TYR A 1 83 ? 24.941 25.832 17.494 1.00 7.84 83 TYR A CA 1
ATOM 498 C C . TYR A 1 83 ? 24.576 24.907 16.338 1.00 7.74 83 TYR A C 1
ATOM 499 O O . TYR A 1 83 ? 24.174 25.365 15.268 1.00 8.10 83 TYR A O 1
ATOM 508 N N . GLY A 1 84 ? 24.749 23.606 16.551 1.00 7.02 84 GLY A N 1
ATOM 509 C CA . GLY A 1 84 ? 24.449 22.635 15.514 1.00 7.60 84 GLY A CA 1
ATOM 510 C C . GLY A 1 84 ? 22.963 22.417 15.327 1.00 6.96 84 GLY A C 1
ATOM 511 O O . GLY A 1 84 ? 22.196 22.453 16.283 1.00 7.91 84 GLY A O 1
ATOM 512 N N . ASP A 1 85 ? 22.561 22.176 14.086 1.00 7.46 85 ASP A N 1
ATOM 513 C CA . ASP A 1 85 ? 21.163 21.957 13.735 1.00 7.83 85 ASP A CA 1
ATOM 514 C C . ASP A 1 85 ? 20.741 20.522 14.070 1.00 7.64 85 ASP A C 1
ATOM 515 O O . ASP A 1 85 ? 21.331 19.568 13.568 1.00 7.71 85 ASP A O 1
ATOM 520 N N . THR A 1 86 ? 19.731 20.364 14.925 1.00 7.13 86 THR A N 1
ATOM 521 C CA . THR A 1 86 ? 19.286 19.024 15.297 1.00 8.61 86 THR A CA 1
ATOM 522 C C . THR A 1 86 ? 18.147 18.481 14.453 1.00 9.37 86 THR A C 1
ATOM 523 O O . THR A 1 86 ? 17.538 17.473 14.811 1.00 9.66 86 THR A O 1
ATOM 527 N N . GLY A 1 87 ? 17.870 19.141 13.335 1.00 8.78 87 GLY A N 1
ATOM 528 C CA . GLY A 1 87 ? 16.825 18.664 12.447 1.00 11.98 87 GLY A CA 1
ATOM 529 C C . GLY A 1 87 ? 15.721 19.662 12.178 1.00 11.42 87 GLY A C 1
ATOM 530 O O . GLY A 1 87 ? 15.606 20.193 11.076 1.00 17.10 87 GLY A O 1
ATOM 531 N N . VAL A 1 88 ? 14.896 19.905 13.186 1.00 12.23 88 VAL A N 1
ATOM 532 C CA . VAL A 1 88 ? 13.791 20.845 13.057 1.00 11.05 88 VAL A CA 1
ATOM 533 C C . VAL A 1 88 ? 14.322 22.271 13.116 1.00 10.95 88 VAL A C 1
ATOM 534 O O . VAL A 1 88 ? 15.119 22.601 13.993 1.00 11.69 88 VAL A O 1
ATOM 538 N N . LEU A 1 89 ? 13.896 23.113 12.178 1.00 10.73 89 LEU A N 1
ATOM 539 C CA . LEU A 1 89 ? 14.349 24.500 12.139 1.00 11.61 89 LEU A CA 1
ATOM 540 C C . LEU A 1 89 ? 14.110 25.202 13.467 1.00 10.04 89 LEU A C 1
ATOM 541 O O . LEU A 1 89 ? 13.007 25.170 14.008 1.00 10.53 89 LEU A O 1
ATOM 546 N N . GLY A 1 90 ? 15.156 25.829 13.994 1.00 9.29 90 GLY A N 1
ATOM 547 C CA . GLY A 1 90 ? 15.033 26.528 15.260 1.00 8.60 90 GLY A CA 1
ATOM 548 C C . GLY A 1 90 ? 15.536 25.736 16.452 1.00 6.98 90 GLY A C 1
ATOM 549 O O . GLY A 1 90 ? 15.633 26.277 17.556 1.00 8.64 90 GLY A O 1
ATOM 550 N N . ARG A 1 91 ? 15.836 24.456 16.245 1.00 7.23 91 ARG A N 1
ATOM 551 C CA . ARG A 1 91 ? 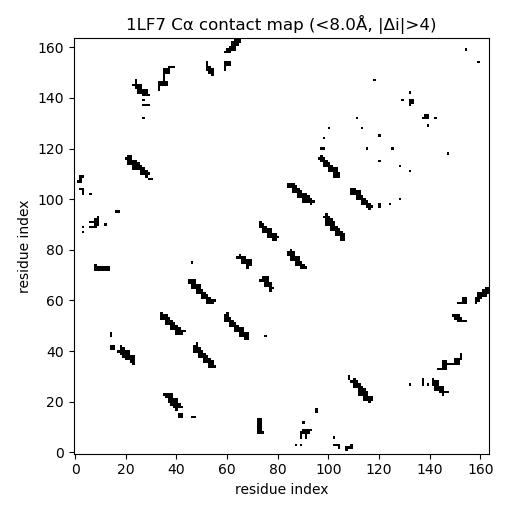16.338 23.600 17.320 1.00 7.54 91 ARG A CA 1
ATOM 552 C C . ARG A 1 91 ? 17.829 23.373 17.111 1.00 6.24 91 ARG A C 1
ATOM 553 O O . ARG A 1 91 ? 18.259 22.994 16.018 1.00 7.39 91 ARG A O 1
ATOM 561 N N . PHE A 1 92 ? 18.614 23.590 18.165 1.00 6.72 92 PHE A N 1
ATOM 562 C CA . PHE A 1 92 ? 20.060 23.455 18.072 1.00 6.30 92 PHE A CA 1
ATOM 563 C C . PHE A 1 92 ? 20.688 22.690 19.228 1.00 6.45 92 PHE A C 1
ATOM 564 O O . PHE A 1 92 ? 20.049 22.436 20.247 1.00 6.98 92 PHE A O 1
ATOM 572 N N . LEU A 1 93 ? 21.957 22.339 19.046 1.00 8.11 93 LEU A N 1
ATOM 573 C CA . LEU A 1 93 ? 22.720 21.597 20.038 1.00 8.03 93 LEU A CA 1
ATOM 574 C C . LEU A 1 93 ? 24.108 22.187 20.208 1.00 8.51 93 LEU A C 1
ATOM 575 O O . LEU A 1 93 ? 24.817 22.421 19.230 1.00 8.27 93 LEU A O 1
ATOM 580 N N . LEU A 1 94 ? 24.480 22.429 21.460 1.00 9.39 94 LEU A N 1
ATOM 581 C CA . LEU A 1 94 ? 25.794 22.945 21.800 1.00 11.67 94 LEU A CA 1
ATOM 582 C C . LEU A 1 94 ? 26.553 21.759 22.393 1.00 14.06 94 LEU A C 1
ATOM 583 O O . LEU A 1 94 ? 26.162 21.219 23.429 1.00 12.31 94 LEU A O 1
ATOM 588 N N . GLN A 1 95 ? 27.622 21.350 21.717 1.00 17.38 95 GLN A N 1
ATOM 589 C CA . GLN A 1 95 ? 28.444 20.221 22.143 1.00 22.66 95 GLN A CA 1
ATOM 590 C C . GLN A 1 95 ? 28.949 20.280 23.576 1.00 24.97 95 GLN A C 1
ATOM 591 O O . GLN A 1 95 ? 29.213 21.353 24.118 1.00 26.17 95 GLN A O 1
ATOM 597 N N . ALA A 1 96 ? 29.088 19.099 24.173 1.00 29.19 96 ALA A N 1
ATOM 598 C CA . ALA A 1 96 ? 29.559 18.957 25.543 1.00 32.28 96 ALA A CA 1
ATOM 599 C C . ALA A 1 96 ? 31.001 18.466 25.572 1.00 34.42 96 ALA A C 1
ATOM 600 O O . ALA A 1 96 ? 31.303 17.379 25.076 1.00 35.50 96 ALA A O 1
ATOM 602 N N . ARG A 1 97 ? 31.887 19.264 26.159 1.00 36.35 97 ARG A N 1
ATOM 603 C CA . ARG A 1 97 ? 33.294 18.898 26.257 1.00 37.76 97 ARG A CA 1
ATOM 604 C C . ARG A 1 97 ? 34.081 19.960 27.012 1.00 38.50 97 ARG A C 1
ATOM 605 O O . ARG A 1 97 ? 33.907 21.157 26.781 1.00 39.15 97 ARG A O 1
ATOM 613 N N . GLY A 1 98 ? 34.947 19.512 27.917 1.00 38.66 98 GLY A N 1
ATOM 614 C CA . GLY A 1 98 ? 35.751 20.436 28.695 1.00 38.83 98 GLY A CA 1
ATOM 615 C C . GLY A 1 98 ? 34.939 21.185 29.733 1.00 38.65 98 GLY A C 1
ATOM 616 O O . GLY A 1 98 ? 35.317 21.248 30.903 1.00 39.10 98 GLY A O 1
ATOM 617 N N . ALA A 1 99 ? 33.817 21.754 29.305 1.00 38.19 99 ALA A N 1
ATOM 618 C CA . ALA A 1 99 ? 32.949 22.505 30.203 1.00 37.22 99 ALA A CA 1
ATOM 619 C C . ALA A 1 99 ? 31.999 21.571 30.946 1.00 36.59 99 ALA A C 1
ATOM 620 O O . ALA A 1 99 ? 32.368 20.969 31.956 1.00 37.32 99 ALA A O 1
ATOM 622 N N . ARG A 1 100 ? 30.775 21.454 30.440 1.00 35.38 100 ARG A N 1
ATOM 623 C CA . ARG A 1 100 ? 29.771 20.598 31.056 1.00 33.38 100 ARG A CA 1
ATOM 624 C C . ARG A 1 100 ? 29.086 19.739 29.992 1.00 31.26 100 ARG A C 1
ATOM 625 O O . ARG A 1 100 ? 29.602 19.581 28.884 1.00 31.05 100 ARG A O 1
ATOM 633 N N . GLY A 1 101 ? 27.924 19.192 30.335 1.00 2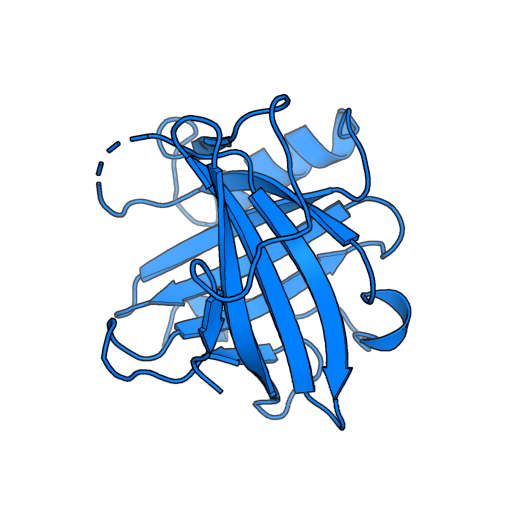8.79 101 GLY A N 1
ATOM 634 C CA . GLY A 1 101 ? 27.193 18.347 29.410 1.00 24.73 101 GLY A CA 1
ATOM 635 C C . GLY A 1 101 ? 26.639 19.058 28.189 1.00 21.90 101 GLY A C 1
ATOM 636 O O . GLY A 1 101 ? 26.854 20.253 27.994 1.00 21.77 101 GLY A O 1
ATOM 637 N N . ALA A 1 102 ? 25.927 18.303 27.360 1.00 20.00 102 ALA A N 1
ATOM 638 C CA . ALA A 1 102 ? 25.330 18.839 26.144 1.00 16.21 102 ALA A CA 1
ATOM 639 C C . ALA A 1 102 ? 24.208 19.811 26.482 1.00 13.91 102 ALA A C 1
ATOM 640 O O . ALA A 1 102 ? 23.469 19.613 27.446 1.00 15.12 102 ALA A O 1
ATOM 642 N N . VAL A 1 103 ? 24.081 20.862 25.679 1.00 12.42 103 VAL A N 1
ATOM 643 C CA . VAL A 1 103 ? 23.040 21.857 25.894 1.00 11.67 103 VAL A CA 1
ATOM 644 C C . VAL A 1 103 ? 22.159 21.974 24.656 1.00 9.35 103 VAL A C 1
ATOM 645 O O . VAL A 1 103 ? 22.647 22.239 23.553 1.00 10.02 103 VAL A O 1
ATOM 649 N N . HIS A 1 104 ? 20.863 21.757 24.835 1.00 8.59 104 HIS A N 1
ATOM 650 C CA . HIS A 1 104 ? 19.925 21.883 23.730 1.00 8.06 104 HIS A CA 1
ATOM 651 C C . HIS A 1 104 ? 19.360 23.292 23.769 1.00 8.65 104 HIS A C 1
ATOM 652 O O . HIS A 1 104 ? 19.094 23.840 24.846 1.00 9.48 104 HIS A O 1
ATOM 659 N N . VAL A 1 105 ? 19.191 23.879 22.589 1.00 8.38 105 VAL A N 1
ATOM 660 C CA . VAL A 1 105 ? 18.696 25.241 22.471 1.00 8.68 105 VAL A CA 1
ATOM 661 C C . VAL A 1 105 ? 17.557 25.321 21.469 1.00 9.69 105 VAL A C 1
ATOM 662 O O . VAL A 1 105 ? 17.580 24.657 20.433 1.00 11.82 105 VAL A O 1
ATOM 666 N N . VAL A 1 106 ? 16.554 26.129 21.778 1.00 8.44 106 VAL A N 1
ATOM 667 C CA . VAL A 1 106 ? 15.444 26.320 20.858 1.00 8.42 106 VAL A CA 1
ATOM 668 C C . VAL A 1 106 ? 15.112 27.802 20.766 1.00 7.04 106 VAL A C 1
ATOM 669 O O . VAL A 1 106 ? 14.950 28.478 21.792 1.00 7.24 106 VAL A O 1
ATOM 673 N N . VAL A 1 1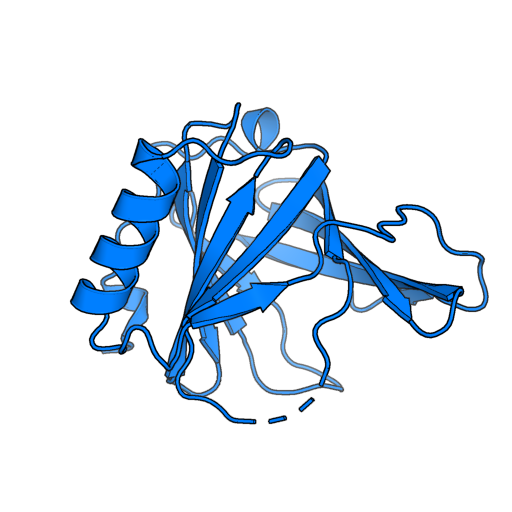07 ? 15.054 28.318 19.544 1.00 7.44 107 VAL A N 1
ATOM 674 C CA . VAL A 1 107 ? 14.669 29.709 19.346 1.00 6.65 107 VAL A CA 1
ATOM 675 C C . VAL A 1 107 ? 13.157 29.580 19.216 1.00 7.55 107 VAL A C 1
ATOM 676 O O . VAL A 1 107 ? 12.642 29.172 18.170 1.00 8.05 107 VAL A O 1
ATOM 680 N N . ALA A 1 108 ? 12.451 29.902 20.294 1.00 7.88 108 ALA A N 1
ATOM 681 C CA . ALA A 1 108 ? 11.003 29.765 20.332 1.00 8.17 108 ALA A CA 1
ATOM 682 C C . ALA A 1 108 ? 10.228 30.916 19.720 1.00 8.79 108 ALA A C 1
ATOM 683 O O . ALA A 1 108 ? 9.329 30.705 18.904 1.00 9.28 108 ALA A O 1
ATOM 685 N N . GLU A 1 109 ? 10.562 32.133 20.124 1.00 7.75 109 GLU A N 1
ATOM 686 C CA . GLU A 1 109 ? 9.868 33.307 19.618 1.00 8.01 109 GLU A CA 1
ATOM 687 C C . GLU A 1 109 ? 10.858 34.401 19.269 1.00 7.04 109 GLU A C 1
ATOM 688 O O . GLU A 1 109 ? 11.819 34.637 20.002 1.00 8.43 109 GLU A O 1
ATOM 694 N N . THR A 1 110 ? 10.629 35.052 18.135 1.00 7.52 110 THR A N 1
ATOM 695 C CA . THR A 1 110 ? 11.477 36.148 17.694 1.00 6.74 110 THR A CA 1
ATOM 696 C C . THR A 1 110 ? 10.845 36.851 16.504 1.00 7.79 110 THR A C 1
ATOM 697 O O . THR A 1 110 ? 10.135 36.230 15.711 1.00 8.52 110 THR A O 1
ATOM 701 N N . ASP A 1 111 ? 11.082 38.154 16.401 1.00 7.46 111 ASP A N 1
ATOM 702 C CA . ASP A 1 111 ? 10.594 38.923 15.266 1.00 7.85 111 ASP A CA 1
ATOM 703 C C . ASP A 1 111 ? 11.824 39.293 14.431 1.00 8.65 111 ASP A C 1
ATOM 704 O O . ASP A 1 111 ? 11.730 40.054 13.474 1.00 9.63 111 ASP A O 1
ATOM 709 N N . TYR A 1 112 ? 12.972 38.740 14.830 1.00 8.05 112 TYR A N 1
ATOM 710 C CA . TYR A 1 112 ? 14.270 38.947 14.179 1.00 7.84 112 TYR A CA 1
ATOM 711 C C . TYR A 1 112 ? 14.832 40.355 14.285 1.00 8.11 112 TYR A C 1
ATOM 712 O O . TYR A 1 112 ? 16.046 40.538 14.353 1.00 9.65 112 TYR A O 1
ATOM 721 N N . GLN A 1 113 ? 13.942 41.340 14.314 1.00 9.24 113 GLN A N 1
ATOM 722 C CA . GLN A 1 113 ? 14.329 42.743 14.343 1.00 9.41 113 GLN A CA 1
ATOM 723 C C . GLN A 1 113 ? 14.437 43.421 15.703 1.00 9.31 113 GLN A C 1
ATOM 724 O O . GLN A 1 113 ? 15.017 44.509 15.802 1.00 9.52 113 GLN A O 1
ATOM 730 N N . SER A 1 114 ? 13.889 42.809 16.749 1.00 8.42 114 SER A N 1
ATOM 731 C CA . SER A 1 114 ? 13.976 43.437 18.061 1.00 8.14 114 SER A CA 1
ATOM 732 C C . SER A 1 114 ? 14.192 42.521 19.264 1.00 6.70 114 SER A C 1
ATOM 733 O O . SER A 1 114 ? 14.909 42.893 20.191 1.00 7.31 114 SER A O 1
ATOM 736 N N . PHE A 1 115 ? 13.608 41.327 19.253 1.00 6.54 115 PHE A N 1
ATOM 737 C CA . PHE A 1 115 ? 13.732 40.445 20.409 1.00 6.13 115 PHE A CA 1
ATOM 738 C C . PHE A 1 115 ? 13.780 38.980 20.033 1.00 5.02 115 PHE A C 1
ATOM 739 O O . PHE A 1 115 ? 13.383 38.591 18.937 1.00 6.08 115 PHE A O 1
ATOM 747 N N . ALA A 1 116 ? 14.247 38.171 20.976 1.00 5.59 116 ALA A N 1
ATOM 748 C CA . ALA A 1 116 ? 14.297 36.728 20.797 1.00 5.01 116 ALA A CA 1
ATOM 749 C C . ALA A 1 116 ? 14.178 36.050 22.155 1.00 5.57 116 ALA A C 1
ATOM 750 O O . ALA A 1 116 ? 14.794 36.479 23.140 1.00 6.61 116 ALA A O 1
ATOM 752 N N . VAL A 1 117 ? 13.342 35.021 22.217 1.00 5.91 117 VAL A N 1
ATOM 753 C CA . VAL A 1 117 ? 13.182 34.255 23.441 1.00 5.98 117 VAL A CA 1
ATOM 754 C C . VAL A 1 117 ? 13.703 32.864 23.121 1.00 6.24 117 VAL A C 1
ATOM 755 O O . VAL A 1 117 ? 13.168 32.172 22.247 1.00 6.27 117 VAL A O 1
ATOM 759 N N . LEU A 1 118 ? 14.771 32.477 23.808 1.00 5.80 118 LEU A N 1
ATOM 760 C CA . LEU A 1 118 ? 15.383 31.167 23.617 1.00 5.22 118 LEU A CA 1
ATOM 761 C C . LEU A 1 118 ? 15.231 30.312 24.860 1.00 6.10 118 LEU A C 1
ATOM 762 O O . LEU A 1 118 ? 15.233 30.820 25.980 1.00 8.35 118 LEU A O 1
ATOM 767 N N . TYR A 1 119 ? 15.076 29.011 24.653 1.00 6.32 119 TYR A N 1
ATOM 768 C CA . TYR A 1 119 ? 14.996 28.076 25.763 1.00 6.27 119 TYR A CA 1
ATOM 769 C C . TYR A 1 119 ? 16.224 27.196 25.668 1.00 7.41 119 TYR A C 1
ATOM 770 O O . TYR A 1 119 ? 16.654 26.828 24.566 1.00 7.29 119 TYR A O 1
ATOM 779 N N . LEU A 1 120 ? 16.800 26.881 26.821 1.00 8.76 120 LEU A N 1
ATOM 780 C CA . LEU A 1 120 ? 17.976 26.031 26.872 1.00 9.63 120 LEU A CA 1
ATOM 781 C C . LEU A 1 120 ? 17.796 24.936 27.905 1.00 10.29 120 LEU A C 1
ATOM 782 O O . LEU A 1 120 ? 17.163 25.141 28.943 1.00 11.31 120 LEU A O 1
ATOM 787 N N . GLU A 1 121 ? 18.341 23.764 27.614 1.00 10.37 121 GLU A N 1
ATOM 788 C CA . GLU A 1 121 ? 18.258 22.654 28.547 1.00 11.93 121 GLU A CA 1
ATOM 789 C C . GLU A 1 121 ? 19.652 22.097 28.795 1.00 12.42 121 GLU A C 1
ATOM 790 O O . GLU A 1 121 ? 20.368 21.742 27.855 1.00 12.32 121 GLU A O 1
ATOM 796 N N . ARG A 1 122 ? 20.035 22.050 30.066 1.00 13.75 122 ARG A N 1
ATOM 797 C CA . ARG A 1 122 ? 21.331 21.532 30.484 1.00 17.14 122 ARG A CA 1
ATOM 798 C C . ARG A 1 122 ? 21.073 20.570 31.638 1.00 17.57 122 ARG A C 1
ATOM 799 O O . ARG A 1 122 ? 20.418 20.932 32.615 1.00 18.61 122 ARG A O 1
ATOM 807 N N . ALA A 1 123 ? 21.586 19.351 31.523 1.00 18.55 123 ALA A N 1
ATOM 808 C CA . ALA A 1 123 ? 21.405 18.348 32.566 1.00 19.51 123 ALA A CA 1
ATOM 809 C C . ALA A 1 123 ? 19.931 18.191 32.936 1.00 20.02 123 ALA A C 1
ATOM 810 O O . ALA A 1 123 ? 19.590 17.981 34.102 1.00 21.07 123 ALA A O 1
ATOM 812 N N . GLY A 1 124 ? 19.063 18.305 31.936 1.00 19.02 124 GLY A N 1
ATOM 813 C CA . GLY A 1 124 ? 17.635 18.153 32.158 1.00 17.87 124 GLY A CA 1
ATOM 814 C C . GLY A 1 124 ? 16.902 19.350 32.740 1.00 17.42 124 GLY A C 1
ATOM 815 O O . GLY A 1 124 ? 15.691 19.291 32.948 1.00 18.45 124 GLY A O 1
ATOM 816 N N . GLN A 1 125 ? 17.620 20.439 32.994 1.00 15.93 125 GLN A N 1
ATOM 817 C CA . GLN A 1 125 ? 17.000 21.631 33.564 1.00 16.03 125 GLN A CA 1
ATOM 818 C C . GLN A 1 125 ? 16.748 22.691 32.495 1.00 14.68 125 GLN A C 1
ATOM 819 O O . GLN A 1 125 ? 17.659 23.071 31.759 1.00 13.72 125 GLN A O 1
ATOM 825 N N . LEU A 1 126 ? 15.508 23.167 32.424 1.00 13.80 126 LEU A N 1
ATOM 826 C CA . LEU A 1 126 ? 15.114 24.165 31.435 1.00 13.34 126 LEU A CA 1
ATOM 827 C C . LEU A 1 126 ? 15.248 25.607 31.918 1.00 12.10 126 LEU A C 1
ATOM 828 O O . LEU A 1 126 ? 14.846 25.942 33.032 1.00 13.13 126 LEU A O 1
ATOM 833 N N . SER A 1 127 ? 15.816 26.453 31.062 1.00 10.64 127 SER A N 1
ATOM 834 C CA . SER A 1 127 ? 15.988 27.869 31.359 1.00 10.29 127 SER A CA 1
ATOM 835 C C . SER A 1 127 ? 15.472 28.662 30.164 1.00 8.77 127 SER A C 1
ATOM 836 O O . SER A 1 127 ? 15.346 28.127 29.062 1.00 9.40 127 SER A O 1
ATOM 839 N N . VAL A 1 128 ? 15.163 29.934 30.383 1.00 8.06 128 VAL A N 1
ATOM 840 C CA . VAL A 1 128 ? 14.645 30.782 29.317 1.00 7.48 128 VAL A CA 1
ATOM 841 C C . VAL A 1 128 ? 15.467 32.065 29.271 1.00 6.64 128 VAL A C 1
ATOM 842 O O . VAL A 1 128 ? 15.764 32.657 30.311 1.00 7.79 128 VAL A O 1
ATOM 846 N N . LYS A 1 129 ? 15.830 32.495 28.067 1.00 6.34 129 LYS A N 1
ATOM 847 C CA . LYS A 1 129 ? 16.641 33.695 27.903 1.00 5.96 129 LYS A CA 1
ATOM 848 C C . LYS A 1 129 ? 16.016 34.703 26.958 1.00 5.81 129 LYS A C 1
ATOM 849 O O . LYS A 1 129 ? 15.449 34.335 25.929 1.00 6.95 129 LYS A O 1
ATOM 855 N N . LEU A 1 130 ? 16.128 35.978 27.321 1.00 5.45 130 LEU A N 1
ATOM 856 C CA . LEU A 1 130 ? 15.612 37.066 26.504 1.00 5.51 130 LEU A CA 1
ATOM 857 C C . LEU A 1 130 ? 16.780 37.858 25.929 1.00 5.04 130 LEU A C 1
ATOM 858 O O . LEU A 1 130 ? 17.669 38.294 26.670 1.00 6.28 130 LEU A O 1
ATOM 863 N N . TYR A 1 131 ? 16.770 38.021 24.609 1.00 5.28 131 TYR A N 1
ATOM 864 C CA . TYR A 1 131 ? 17.786 38.794 23.902 1.00 5.19 131 TYR A CA 1
ATOM 865 C C . TYR A 1 131 ? 17.090 39.929 23.171 1.00 6.36 131 TYR A C 1
ATOM 866 O O . TYR A 1 131 ? 15.921 39.811 22.795 1.00 5.93 131 TYR A O 1
ATOM 875 N N . ALA A 1 132 ? 17.817 41.019 22.957 1.00 6.19 132 ALA A N 1
ATOM 876 C CA . ALA A 1 132 ? 17.279 42.183 22.267 1.00 5.95 132 ALA A CA 1
ATOM 877 C C . ALA A 1 132 ? 18.301 42.727 21.277 1.00 6.34 132 ALA A C 1
ATOM 878 O O . ALA A 1 132 ? 19.505 42.586 21.479 1.00 6.63 132 ALA A O 1
ATOM 880 N N . ARG A 1 133 ? 17.822 43.344 20.201 1.00 6.11 133 ARG A N 1
ATOM 881 C CA . ARG A 1 133 ? 18.723 43.933 19.212 1.00 6.88 133 ARG A CA 1
ATOM 882 C C . ARG A 1 133 ? 19.265 45.255 19.751 1.00 7.01 133 ARG A C 1
ATOM 883 O O . ARG A 1 133 ? 20.355 45.687 19.381 1.00 7.06 133 ARG A O 1
ATOM 891 N N . SER A 1 134 ? 18.493 45.89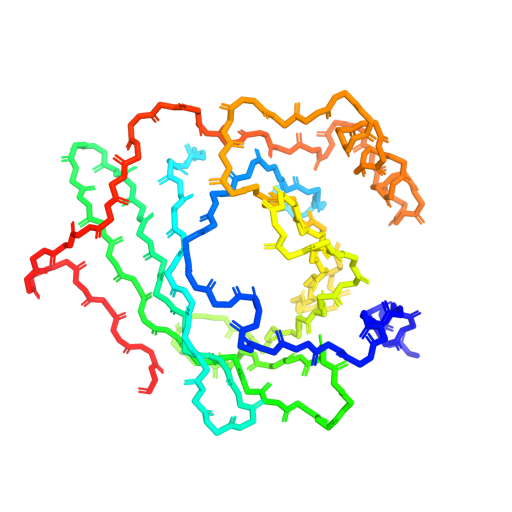1 20.626 1.00 6.02 134 SER A N 1
ATOM 892 C CA . SER A 1 134 ? 18.889 47.161 21.218 1.00 6.59 134 SER A CA 1
ATOM 893 C C . SER A 1 134 ? 18.078 47.408 22.478 1.00 7.45 134 SER A C 1
ATOM 894 O O . SER A 1 134 ? 17.040 46.777 22.699 1.00 8.20 134 SER A O 1
ATOM 897 N N . LEU A 1 135 ? 18.562 48.322 23.309 1.00 8.12 135 LEU A N 1
ATOM 898 C CA . LEU A 1 135 ? 17.881 48.675 24.548 1.00 8.40 135 LEU A CA 1
ATOM 899 C C . LEU A 1 135 ? 17.265 50.059 24.370 1.00 9.19 135 LEU A C 1
ATOM 900 O O . LEU A 1 135 ? 17.843 50.927 23.714 1.00 9.59 135 LEU A O 1
ATOM 905 N N . PRO A 1 136 ? 16.110 50.305 24.999 1.00 9.57 136 PRO A N 1
ATOM 906 C CA . PRO A 1 136 ? 15.359 49.388 25.859 1.00 10.52 136 PRO A CA 1
ATOM 907 C C . PRO A 1 136 ? 14.515 48.359 25.126 1.00 10.53 136 PRO A C 1
ATOM 908 O O . PRO A 1 136 ? 14.233 48.486 23.935 1.00 10.38 136 PRO A O 1
ATOM 912 N N . VAL A 1 137 ? 14.129 47.328 25.867 1.00 10.98 137 VAL A N 1
ATOM 913 C CA . VAL A 1 137 ? 13.261 46.280 25.358 1.00 10.30 137 VAL A CA 1
ATOM 914 C C . VAL A 1 137 ? 11.868 46.874 25.532 1.00 10.31 137 VAL A C 1
ATOM 915 O O . VAL A 1 137 ? 11.627 47.612 26.489 1.00 10.82 137 VAL A O 1
ATOM 919 N N . SER A 1 138 ? 10.954 46.567 24.621 1.00 10.84 138 SER A N 1
ATOM 920 C CA . SER A 1 138 ? 9.602 47.108 24.725 1.00 12.20 138 SER A CA 1
ATOM 921 C C . SER A 1 138 ? 8.870 46.542 25.938 1.00 11.88 138 SER A C 1
ATOM 922 O O . SER A 1 138 ? 9.161 45.434 26.395 1.00 10.77 138 SER A O 1
ATOM 925 N N . ASP A 1 139 ? 7.920 47.309 26.459 1.00 13.21 139 ASP A N 1
ATOM 926 C CA . ASP A 1 139 ? 7.145 46.869 27.611 1.00 13.75 139 ASP A CA 1
ATOM 927 C C . ASP A 1 139 ? 6.427 45.556 27.299 1.00 12.72 139 ASP A C 1
ATOM 928 O O . ASP A 1 139 ? 6.360 44.659 28.143 1.00 13.20 139 ASP A O 1
ATOM 933 N N . SER A 1 140 ? 5.899 45.447 26.082 1.00 12.47 140 SER A N 1
ATOM 934 C CA . SER A 1 140 ? 5.187 44.245 25.656 1.00 12.90 140 SER A CA 1
ATOM 935 C C . SER A 1 140 ? 6.076 43.004 25.699 1.00 10.13 140 SER A C 1
ATOM 936 O O . SER A 1 140 ? 5.654 41.940 26.149 1.00 9.70 140 SER A O 1
ATOM 939 N N . VAL A 1 141 ? 7.309 43.143 25.226 1.00 9.12 141 VAL A N 1
ATOM 940 C CA . VAL A 1 141 ? 8.232 42.019 25.217 1.00 8.29 141 VAL A CA 1
ATOM 941 C C . VAL A 1 141 ? 8.693 41.634 26.623 1.00 8.05 141 VAL A C 1
ATOM 942 O O . VAL A 1 141 ? 8.805 40.452 26.935 1.00 7.91 141 VAL A O 1
ATOM 946 N N . LEU A 1 142 ? 8.956 42.624 27.472 1.00 8.22 142 LEU A N 1
ATOM 947 C CA . LEU A 1 142 ? 9.373 42.323 28.840 1.00 8.74 142 LEU A CA 1
ATOM 948 C C . LEU A 1 142 ? 8.252 41.567 29.555 1.00 9.16 142 LEU A C 1
ATOM 949 O O . LEU A 1 142 ? 8.490 40.556 30.211 1.00 9.62 142 LEU A O 1
ATOM 954 N N . SER A 1 143 ? 7.026 42.058 29.413 1.00 9.30 143 SER A N 1
ATOM 955 C CA . SER A 1 143 ? 5.880 41.407 30.036 1.00 10.27 143 SER A CA 1
ATOM 956 C C . SER A 1 143 ? 5.684 40.017 29.436 1.00 8.93 143 SER A C 1
ATOM 957 O O . SER A 1 143 ? 5.333 39.074 30.144 1.00 9.86 143 SER A O 1
ATOM 960 N N . GLY A 1 144 ? 5.918 39.893 28.133 1.00 8.75 144 GLY A N 1
ATOM 961 C CA . GLY A 1 144 ? 5.772 38.607 27.475 1.00 9.02 144 GLY A CA 1
ATOM 962 C C . GLY A 1 144 ? 6.778 37.606 28.007 1.00 7.86 144 GLY A C 1
ATOM 963 O O . GLY A 1 144 ? 6.446 36.454 28.262 1.00 8.70 144 GLY A O 1
ATOM 964 N N . PHE A 1 145 ? 8.020 38.048 28.162 1.00 8.07 145 PHE A N 1
ATOM 965 C CA . PHE A 1 145 ? 9.065 37.181 28.681 1.00 7.44 145 PHE A CA 1
ATOM 966 C C . PHE A 1 145 ? 8.693 36.708 30.089 1.00 7.62 145 PHE A C 1
ATOM 967 O O . PHE A 1 145 ? 8.834 35.533 30.419 1.00 8.51 145 PHE A O 1
ATOM 975 N N . GLU A 1 146 ? 8.225 37.633 30.921 1.00 8.94 146 GLU A N 1
ATOM 976 C CA . GLU A 1 146 ? 7.820 37.282 32.277 1.00 9.62 146 GLU A CA 1
ATOM 977 C C . GLU A 1 146 ? 6.715 36.224 32.246 1.00 9.09 146 GLU A C 1
ATOM 978 O O . GLU A 1 146 ? 6.710 35.302 33.062 1.00 10.58 146 GLU A O 1
ATOM 984 N N . GLN A 1 147 ? 5.789 36.355 31.297 1.00 8.60 147 GLN A N 1
ATOM 985 C CA . GLN A 1 147 ? 4.694 35.399 31.163 1.00 9.37 147 GLN A CA 1
ATOM 986 C C . GLN A 1 147 ? 5.255 34.030 30.778 1.00 8.81 147 GLN A C 1
ATOM 987 O O . GLN A 1 147 ? 4.817 33.004 31.292 1.00 10.81 147 GLN A O 1
ATOM 993 N N . ARG A 1 148 ? 6.232 34.009 29.874 1.00 8.41 148 ARG A N 1
ATOM 994 C CA . ARG A 1 148 ? 6.829 32.739 29.471 1.00 8.54 148 ARG A CA 1
ATOM 995 C C . ARG A 1 148 ? 7.581 32.091 30.632 1.00 8.71 148 ARG A C 1
ATOM 996 O O . ARG A 1 148 ? 7.565 30.869 30.786 1.00 9.25 148 ARG A O 1
ATOM 1004 N N . VAL A 1 149 ? 8.244 32.906 31.447 1.00 9.33 149 VAL A N 1
ATOM 1005 C CA . VAL A 1 149 ? 8.972 32.383 32.598 1.00 9.92 149 VAL A CA 1
ATOM 1006 C C . VAL A 1 149 ? 7.981 31.711 33.557 1.00 10.19 149 VAL A C 1
ATOM 1007 O O . VAL A 1 149 ? 8.222 30.601 34.043 1.00 10.55 149 VAL A O 1
ATOM 1011 N N . GLN A 1 150 ? 6.860 32.380 33.812 1.00 10.84 150 GLN A N 1
ATOM 1012 C CA . GLN A 1 150 ? 5.829 31.835 34.692 1.00 13.04 150 GLN A CA 1
ATOM 1013 C C . GLN A 1 150 ? 5.295 30.518 34.125 1.00 12.41 150 GLN A C 1
ATOM 1014 O O . GLN A 1 150 ? 5.104 29.542 34.854 1.00 13.44 150 GLN A O 1
ATOM 1020 N N . GLU A 1 151 ? 5.063 30.494 32.816 1.00 11.74 151 GLU A N 1
ATOM 1021 C CA . GLU A 1 151 ? 4.548 29.300 32.160 1.00 12.79 151 GLU A CA 1
ATOM 1022 C C . GLU A 1 151 ? 5.544 28.142 32.189 1.00 14.10 151 GLU A C 1
ATOM 1023 O O . GLU A 1 151 ? 5.156 26.977 32.060 1.00 15.17 151 GLU A O 1
ATOM 1029 N N . ALA A 1 152 ? 6.822 28.464 32.379 1.00 14.17 152 ALA A N 1
ATOM 1030 C CA . ALA A 1 152 ? 7.880 27.461 32.439 1.00 14.16 152 ALA A CA 1
ATOM 1031 C C . ALA A 1 152 ? 8.072 26.963 33.871 1.00 15.55 152 ALA A C 1
ATOM 1032 O O . ALA A 1 152 ? 9.019 26.235 34.166 1.00 17.23 152 ALA A O 1
ATOM 1034 N N . HIS A 1 153 ? 7.168 27.371 34.756 1.00 15.40 153 HIS A N 1
ATOM 1035 C CA . HIS A 1 153 ? 7.210 26.961 36.158 1.00 16.63 153 HIS A CA 1
ATOM 1036 C C . HIS A 1 153 ? 8.362 27.579 36.947 1.00 16.23 153 HIS A C 1
ATOM 1037 O O . HIS A 1 153 ? 8.881 26.975 37.889 1.00 17.35 153 HIS A O 1
ATOM 1044 N N . LEU A 1 154 ? 8.761 28.784 36.552 1.00 13.17 154 LEU A N 1
ATOM 1045 C CA . LEU A 1 154 ? 9.823 29.513 37.237 1.00 12.67 154 LEU A CA 1
ATOM 1046 C C . LEU A 1 154 ? 9.199 30.764 37.850 1.00 13.16 154 LEU A C 1
ATOM 1047 O O . LEU A 1 154 ? 8.171 31.250 37.370 1.00 14.05 154 LEU A O 1
ATOM 1052 N N . THR A 1 155 ? 9.808 31.286 38.910 1.00 13.61 155 THR A N 1
ATOM 1053 C CA . THR A 1 155 ? 9.276 32.474 39.569 1.00 13.24 155 THR A CA 1
ATOM 1054 C C . THR A 1 155 ? 9.969 33.741 39.086 1.00 14.48 155 THR A C 1
ATOM 1055 O O . THR A 1 155 ? 11.014 33.684 38.434 1.00 12.22 155 THR A O 1
ATOM 1059 N N . GLU A 1 156 ? 9.381 34.887 39.410 1.00 15.24 156 GLU A N 1
ATOM 1060 C CA . GLU A 1 156 ? 9.957 36.169 39.031 1.00 16.99 156 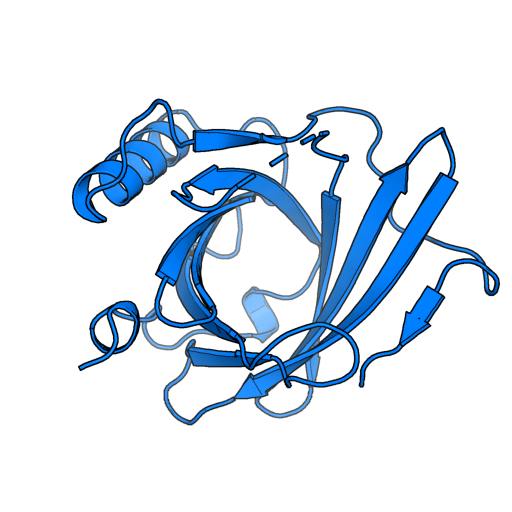GLU A CA 1
ATOM 1061 C C . GLU A 1 156 ? 11.305 36.299 39.735 1.00 16.35 156 GLU A C 1
ATOM 1062 O O . GLU A 1 156 ? 12.217 36.962 39.237 1.00 15.96 156 GLU A O 1
ATOM 1068 N N . ASP A 1 157 ? 11.428 35.651 40.891 1.00 15.60 157 ASP A N 1
ATOM 1069 C CA . ASP A 1 157 ? 12.660 35.694 41.671 1.00 16.52 157 ASP A CA 1
ATOM 1070 C C . ASP A 1 157 ? 13.777 34.884 41.021 1.00 15.79 157 ASP A C 1
ATOM 1071 O O . ASP A 1 157 ? 14.943 34.998 41.405 1.00 16.89 157 ASP A O 1
ATOM 1076 N N . GLN A 1 158 ? 13.420 34.056 40.046 1.00 13.03 158 GLN A N 1
ATOM 1077 C CA . GLN A 1 158 ? 14.408 33.246 39.349 1.00 12.34 158 GLN A CA 1
ATOM 1078 C C . GLN A 1 158 ? 14.815 33.894 38.030 1.00 9.91 158 GLN A C 1
ATOM 1079 O O . GLN A 1 158 ? 15.442 33.261 37.180 1.00 10.48 158 GLN A O 1
ATOM 1085 N N . ILE A 1 159 ? 14.447 35.162 37.864 1.00 10.30 159 ILE A N 1
ATOM 1086 C CA . ILE A 1 159 ? 14.821 35.913 36.673 1.00 9.65 159 ILE A CA 1
ATOM 1087 C C . ILE A 1 159 ? 16.011 36.771 37.068 1.00 9.85 159 ILE A C 1
ATOM 1088 O O . ILE A 1 159 ? 15.939 37.555 38.021 1.00 12.32 159 ILE A O 1
ATOM 1093 N N . PHE A 1 160 ? 17.112 36.600 36.349 1.00 9.24 160 PHE A N 1
ATOM 1094 C CA . PHE A 1 160 ? 18.322 37.358 36.610 1.00 10.51 160 PHE A CA 1
ATOM 1095 C C . PHE A 1 160 ? 18.561 38.324 35.461 1.00 10.07 160 PHE A C 1
ATOM 1096 O O . PHE A 1 160 ? 18.668 37.914 34.298 1.00 9.60 160 PHE A O 1
ATOM 1104 N N . TYR A 1 161 ? 18.628 39.609 35.789 1.00 9.73 161 TYR A N 1
ATOM 1105 C CA . TYR A 1 161 ? 18.860 40.637 34.790 1.00 10.75 161 TYR A CA 1
ATOM 1106 C C . TYR A 1 161 ? 20.342 40.900 34.603 1.00 11.33 161 TYR A C 1
ATOM 1107 O O . TYR A 1 161 ? 21.104 40.979 35.564 1.00 12.76 161 TYR A O 1
ATOM 1116 N N . PHE A 1 162 ? 20.742 41.030 33.347 1.00 10.02 162 PHE A N 1
ATOM 1117 C CA . PHE A 1 162 ? 22.126 41.284 33.016 1.00 9.63 162 PHE A CA 1
ATOM 1118 C C . PHE A 1 162 ? 22.365 42.772 32.836 1.00 9.64 162 PHE A C 1
ATOM 1119 O O . PHE A 1 162 ? 21.424 43.547 32.676 1.00 10.74 162 PHE A O 1
ATOM 1127 N N . PRO A 1 163 ? 23.634 43.193 32.877 1.00 11.19 163 PRO A N 1
ATOM 1128 C CA . PRO A 1 163 ? 23.993 44.606 32.723 1.00 11.00 163 PRO A CA 1
ATOM 1129 C C . PRO A 1 163 ? 23.459 45.288 31.469 1.00 12.38 163 PRO A C 1
ATOM 1130 O O . PRO A 1 163 ? 23.336 44.667 30.412 1.00 12.68 163 PRO A O 1
ATOM 1134 N N . LYS A 1 164 ? 23.130 46.568 31.603 1.00 12.93 164 LYS A N 1
ATOM 1135 C CA . LYS A 1 164 ? 22.650 47.359 30.479 1.00 13.34 164 LYS A CA 1
ATOM 1136 C C . LYS A 1 164 ? 23.759 48.332 30.072 1.00 12.73 164 LYS A C 1
ATOM 1137 O O . LYS A 1 164 ? 23.565 49.174 29.197 1.00 13.77 164 LYS A O 1
ATOM 1143 N N . TYR A 1 165 ? 24.916 48.209 30.722 1.00 12.35 165 TYR A N 1
ATOM 1144 C CA . TYR A 1 165 ? 26.079 49.052 30.430 1.00 13.78 165 TYR A CA 1
ATOM 1145 C C . TYR A 1 165 ? 27.338 48.190 30.418 1.00 12.74 165 TYR A C 1
ATOM 1146 O O . TYR A 1 165 ? 27.349 47.088 30.966 1.00 12.29 165 TYR A O 1
ATOM 1155 N N . GLY A 1 166 ? 28.401 48.701 29.805 1.00 13.72 166 GLY A N 1
ATOM 1156 C CA . GLY A 1 166 ? 29.659 47.975 29.772 1.00 13.32 166 GLY A CA 1
ATOM 1157 C C . GLY A 1 166 ? 29.807 46.879 28.734 1.00 13.38 166 GLY A C 1
ATOM 1158 O O . GLY A 1 166 ? 30.664 46.006 28.877 1.00 15.91 166 GLY A O 1
ATOM 1159 N N . PHE A 1 167 ? 28.991 46.912 27.687 1.00 13.12 167 PHE A N 1
ATOM 1160 C CA . PHE A 1 167 ? 29.078 45.899 26.646 1.00 12.80 167 PHE A CA 1
ATOM 1161 C C . PHE A 1 167 ? 30.371 46.033 25.854 1.00 13.06 167 PHE A C 1
ATOM 1162 O O . PHE A 1 167 ? 30.975 47.104 25.795 1.00 14.62 167 PHE A O 1
ATOM 1170 N N . CYS A 1 168 ? 30.783 44.930 25.241 1.00 11.95 168 CYS A N 1
ATOM 1171 C CA . CYS A 1 168 ? 31.973 44.909 24.406 1.00 11.54 168 CYS A CA 1
ATOM 1172 C C . CYS A 1 168 ? 31.713 43.873 23.330 1.00 11.21 168 CYS A C 1
ATOM 1173 O O . CYS A 1 168 ? 30.878 42.984 23.510 1.00 12.35 168 CYS A O 1
ATOM 1176 N N . GLU A 1 169 ? 32.395 43.990 22.199 1.00 11.58 169 GLU A N 1
ATOM 1177 C CA . GLU A 1 169 ? 32.188 43.019 21.136 1.00 12.68 169 GLU A CA 1
ATOM 1178 C C . GLU A 1 169 ? 33.425 42.787 20.285 1.00 12.05 169 GLU A C 1
ATOM 1179 O O . GLU A 1 169 ? 33.348 42.614 19.073 1.00 12.48 169 GLU A O 1
ATOM 1185 N N . ALA A 1 170 ? 34.568 42.768 20.961 1.00 12.60 170 ALA A N 1
ATOM 1186 C CA . ALA A 1 170 ? 35.862 42.528 20.336 1.00 12.47 170 ALA A CA 1
ATOM 1187 C C . ALA A 1 170 ? 36.823 42.107 21.439 1.00 12.03 170 ALA A C 1
ATOM 1188 O O . ALA A 1 170 ? 36.864 42.728 22.501 1.00 12.86 170 ALA A O 1
ATOM 1190 N N . ALA A 1 171 ? 37.584 41.045 21.194 1.00 11.81 171 ALA A N 1
ATOM 1191 C CA . ALA A 1 171 ? 38.551 40.555 22.175 1.00 10.55 171 ALA A CA 1
ATOM 1192 C C . ALA A 1 171 ? 39.880 40.295 21.479 1.00 11.35 171 ALA A C 1
ATOM 1193 O O . ALA A 1 171 ? 39.898 39.930 20.306 1.00 12.55 171 ALA A O 1
ATOM 1195 N N . ASP A 1 172 ? 40.995 40.480 22.188 1.00 10.50 172 ASP A N 1
ATOM 1196 C CA . ASP A 1 172 ? 42.287 40.223 21.558 1.00 11.33 172 ASP A CA 1
ATOM 1197 C C . ASP A 1 172 ? 42.602 38.729 21.590 1.00 10.92 172 ASP A C 1
ATOM 1198 O O . ASP A 1 172 ? 41.873 37.944 22.201 1.00 10.61 172 ASP A O 1
ATOM 1203 N N . GLN A 1 173 ? 43.689 38.334 20.932 1.00 9.93 173 GLN A N 1
ATOM 1204 C CA . GLN A 1 173 ? 44.050 36.924 20.833 1.00 11.00 173 GLN A CA 1
ATOM 1205 C C . GLN A 1 173 ? 44.276 36.190 22.147 1.00 9.22 173 GLN A C 1
ATOM 1206 O O . GLN A 1 173 ? 44.210 34.964 22.188 1.00 11.20 173 GLN A O 1
ATOM 1212 N N . PHE A 1 174 ? 44.530 36.932 23.220 1.00 9.04 174 PHE A N 1
ATOM 1213 C CA . PHE A 1 174 ? 44.784 36.313 24.516 1.00 9.30 174 PHE A CA 1
ATOM 1214 C C . PHE A 1 174 ? 43.521 36.087 25.330 1.00 9.32 174 PHE A C 1
ATOM 1215 O O . PHE A 1 174 ? 43.574 35.531 26.423 1.00 9.63 174 PHE A O 1
ATOM 1223 N N . HIS A 1 175 ? 42.384 36.511 24.791 1.00 9.73 175 HIS A N 1
ATOM 1224 C CA . HIS A 1 175 ? 41.116 36.374 25.495 1.00 9.85 175 HIS A CA 1
ATOM 1225 C C . HIS A 1 175 ? 40.029 35.753 24.634 1.00 10.82 175 HIS A C 1
ATOM 1226 O O . HIS A 1 175 ? 38.875 36.183 24.662 1.00 10.53 175 HIS A O 1
ATOM 1233 N N . VAL A 1 176 ? 40.405 34.737 23.868 1.00 11.56 176 VAL A N 1
ATOM 1234 C CA . VAL A 1 176 ? 39.457 34.038 23.013 1.00 13.59 176 VAL A CA 1
ATOM 1235 C C . VAL A 1 176 ? 39.526 32.543 23.279 1.00 13.84 176 VAL A C 1
ATOM 1236 O O . VAL A 1 176 ? 40.608 31.955 23.312 1.00 15.21 176 VAL A O 1
ATOM 1240 N N . LEU A 1 177 ? 38.365 31.936 23.486 1.00 14.96 177 LEU A N 1
ATOM 1241 C CA . LEU A 1 177 ? 38.270 30.505 23.722 1.00 15.68 177 LEU A CA 1
ATOM 1242 C C . LEU A 1 177 ? 37.454 29.925 22.581 1.00 16.25 177 LEU A C 1
ATOM 1243 O O . LEU A 1 177 ? 36.291 30.286 22.400 1.00 14.78 177 LEU A O 1
ATOM 1248 N N . ASP A 1 178 ? 38.069 29.046 21.798 1.00 17.39 178 ASP A N 1
ATOM 1249 C CA . ASP A 1 178 ? 37.380 28.419 20.677 1.00 20.13 178 ASP A CA 1
ATOM 1250 C C . ASP A 1 178 ? 36.940 27.015 21.061 1.00 20.41 178 ASP A C 1
ATOM 1251 O O . ASP A 1 178 ? 37.768 26.157 21.368 1.00 21.17 178 ASP A O 1
ATOM 1256 N N . GLU A 1 179 ? 35.632 26.785 21.045 1.00 20.40 179 GLU A N 1
ATOM 1257 C CA . GLU A 1 179 ? 35.082 25.483 21.399 1.00 21.21 179 GLU A CA 1
ATOM 1258 C C . GLU A 1 179 ? 34.678 24.673 20.173 1.00 22.51 179 GLU A C 1
ATOM 1259 O O . GLU A 1 179 ? 34.359 23.489 20.285 1.00 23.80 179 GLU A O 1
ATOM 1265 N N . VAL A 1 180 ? 34.697 25.307 19.006 1.00 23.17 180 VAL A N 1
ATOM 1266 C CA . VAL A 1 180 ? 34.312 24.633 17.770 1.00 24.45 180 VAL A CA 1
ATOM 1267 C C . VAL A 1 180 ? 35.332 23.576 17.357 1.00 26.78 180 VAL A C 1
ATOM 1268 O O . VAL A 1 180 ? 36.513 23.712 17.738 1.00 14.82 180 VAL A O 1
#